Protein AF-A0A661L846-F1 (afdb_monomer_lite)

Structure (mmCIF, N/CA/C/O backbone):
data_AF-A0A661L846-F1
#
_entry.id   AF-A0A661L846-F1
#
loop_
_atom_site.group_PDB
_atom_site.id
_atom_site.type_symbol
_atom_site.label_atom_id
_atom_site.label_alt_id
_atom_site.label_comp_id
_atom_site.label_asym_id
_atom_site.label_entity_id
_atom_site.label_seq_id
_atom_site.pdbx_PDB_ins_code
_atom_site.Cartn_x
_atom_site.Cartn_y
_atom_site.Cartn_z
_atom_site.occupancy
_atom_site.B_iso_or_equiv
_atom_site.auth_seq_id
_atom_site.auth_comp_id
_atom_site.auth_asym_id
_atom_site.auth_atom_id
_atom_site.pdbx_PDB_model_num
ATOM 1 N N . ALA A 1 1 ? -11.247 -6.684 -5.780 1.00 86.25 1 ALA A N 1
ATOM 2 C CA . ALA A 1 1 ? -11.215 -5.212 -5.695 1.00 86.25 1 ALA A CA 1
ATOM 3 C C . ALA A 1 1 ? -9.844 -4.691 -6.116 1.00 86.25 1 ALA A C 1
ATOM 5 O O . ALA A 1 1 ? -9.765 -4.202 -7.227 1.00 86.25 1 ALA A O 1
ATOM 6 N N . LEU A 1 2 ? -8.777 -4.924 -5.336 1.00 93.38 2 LEU A N 1
ATOM 7 C CA . LEU A 1 2 ? -7.422 -4.370 -5.535 1.00 93.38 2 LEU A CA 1
ATOM 8 C C . LEU A 1 2 ? -6.945 -4.189 -6.992 1.00 93.38 2 LEU A C 1
ATOM 10 O O . LEU A 1 2 ? -6.637 -3.075 -7.385 1.00 93.38 2 LEU A O 1
ATOM 14 N N . ILE A 1 3 ? -6.904 -5.255 -7.803 1.00 95.50 3 ILE A N 1
ATOM 15 C CA . ILE A 1 3 ? -6.411 -5.173 -9.196 1.00 95.50 3 ILE A CA 1
ATOM 16 C C . ILE A 1 3 ? -7.234 -4.186 -10.039 1.00 95.50 3 ILE A C 1
ATOM 18 O O . ILE A 1 3 ? -6.674 -3.463 -10.856 1.00 95.50 3 ILE A O 1
ATOM 22 N N . ARG A 1 4 ? -8.559 -4.160 -9.840 1.00 95.56 4 ARG A N 1
ATOM 23 C CA . ARG A 1 4 ? -9.459 -3.242 -10.545 1.00 95.56 4 ARG A CA 1
ATOM 24 C C . ARG A 1 4 ? -9.210 -1.797 -10.106 1.00 95.56 4 ARG A C 1
ATOM 26 O O . ARG A 1 4 ? -9.043 -0.953 -10.973 1.00 95.56 4 ARG A O 1
ATOM 33 N N . GLU A 1 5 ? -9.134 -1.545 -8.797 1.00 94.44 5 GLU A N 1
ATOM 34 C CA . GLU A 1 5 ? -8.921 -0.186 -8.263 1.00 94.44 5 GLU A CA 1
ATOM 35 C C . GLU A 1 5 ? -7.592 0.398 -8.749 1.00 94.44 5 GLU A C 1
ATOM 37 O O . GLU A 1 5 ? -7.569 1.482 -9.314 1.00 94.44 5 GLU A O 1
ATOM 42 N N . VAL A 1 6 ? -6.493 -0.364 -8.662 1.00 94.94 6 VAL A N 1
ATOM 43 C CA . VAL A 1 6 ? -5.176 0.097 -9.140 1.00 94.94 6 VAL A CA 1
ATOM 44 C C . VAL A 1 6 ? -5.204 0.448 -10.632 1.00 94.94 6 VAL A C 1
ATOM 46 O O . VAL A 1 6 ? -4.551 1.397 -11.064 1.00 94.94 6 VAL A O 1
ATOM 49 N N . PHE A 1 7 ? -5.968 -0.288 -11.439 1.00 94.56 7 PHE A N 1
ATOM 50 C CA . PHE A 1 7 ? -6.118 0.050 -12.848 1.00 94.56 7 PHE A CA 1
ATOM 51 C C . PHE A 1 7 ? -6.938 1.333 -13.055 1.00 94.56 7 PHE A C 1
ATOM 53 O O . PHE A 1 7 ? -6.556 2.161 -13.878 1.00 94.56 7 PHE A O 1
ATOM 60 N N . GLU A 1 8 ? -8.034 1.514 -12.320 1.00 92.44 8 GLU A N 1
ATOM 61 C CA . GLU A 1 8 ? -8.908 2.690 -12.437 1.00 92.44 8 GLU A CA 1
ATOM 62 C C . GLU A 1 8 ? -8.249 3.976 -11.908 1.00 92.44 8 GLU A C 1
ATOM 64 O O . GLU A 1 8 ? -8.359 5.022 -12.547 1.00 92.44 8 GLU A O 1
ATOM 69 N N . GLU A 1 9 ? -7.518 3.893 -10.795 1.00 92.12 9 GLU A N 1
ATOM 70 C CA . GLU A 1 9 ? -6.897 5.037 -10.109 1.00 92.12 9 GLU A CA 1
ATOM 71 C C . GLU A 1 9 ? -5.480 5.349 -10.616 1.00 92.12 9 GLU A C 1
ATOM 73 O O . GLU A 1 9 ? -5.039 6.493 -10.548 1.00 92.12 9 GLU A O 1
ATOM 78 N N . VAL A 1 10 ? -4.737 4.352 -11.118 1.00 94.88 10 VAL A N 1
ATOM 79 C CA . VAL A 1 10 ? -3.314 4.517 -11.491 1.00 94.88 10 VAL A CA 1
ATOM 80 C C . VAL A 1 10 ? -3.021 4.156 -12.954 1.00 94.88 10 VAL A C 1
ATOM 82 O O . VAL A 1 10 ? -1.963 4.500 -13.490 1.00 94.88 10 VAL A O 1
ATOM 85 N N . GLY A 1 11 ? -3.938 3.481 -13.651 1.00 94.94 11 GLY A N 1
ATOM 86 C CA . GLY A 1 11 ? -3.783 3.139 -15.071 1.00 94.94 11 GLY A CA 1
ATOM 87 C C . GLY A 1 11 ? -2.776 2.019 -15.358 1.00 94.94 11 GLY A C 1
ATOM 88 O O . GLY A 1 11 ? -2.291 1.900 -16.489 1.00 94.94 11 GLY A O 1
ATOM 89 N N . ILE A 1 12 ? -2.433 1.204 -14.355 1.00 96.50 12 ILE A N 1
ATOM 90 C CA . ILE A 1 12 ? -1.472 0.100 -14.488 1.00 96.50 12 ILE A CA 1
ATOM 91 C C . ILE A 1 12 ? -2.102 -1.253 -14.173 1.00 96.50 12 ILE A C 1
ATOM 93 O O . ILE A 1 12 ? -2.993 -1.373 -13.337 1.00 96.50 12 ILE A O 1
ATOM 97 N N . GLU A 1 13 ? -1.595 -2.295 -14.826 1.00 97.38 13 GLU A N 1
ATOM 98 C CA . GLU A 1 13 ? -1.916 -3.677 -14.480 1.00 97.38 13 GLU A CA 1
ATOM 99 C C . GLU A 1 13 ? -0.841 -4.248 -13.558 1.00 97.38 13 GLU A C 1
ATOM 101 O O . GLU A 1 13 ? 0.361 -4.073 -13.794 1.00 97.38 13 GLU A O 1
ATOM 106 N N . ILE A 1 14 ? -1.287 -4.962 -12.526 1.00 97.44 14 ILE A N 1
ATOM 107 C CA . ILE A 1 14 ? -0.428 -5.544 -11.498 1.00 97.44 14 ILE A CA 1
ATOM 108 C C . ILE A 1 14 ? -0.699 -7.037 -11.308 1.00 97.44 14 ILE A C 1
ATOM 110 O O . ILE A 1 14 ? -1.824 -7.508 -11.482 1.00 97.44 14 ILE A O 1
ATOM 114 N N . ALA A 1 15 ? 0.324 -7.775 -10.883 1.00 95.62 15 ALA A N 1
ATOM 115 C CA . ALA A 1 15 ? 0.182 -9.124 -10.347 1.00 95.62 15 ALA A CA 1
ATOM 116 C C . ALA A 1 15 ? 0.392 -9.084 -8.834 1.00 95.62 15 ALA A C 1
ATOM 118 O O . ALA A 1 15 ? 1.489 -8.779 -8.372 1.00 95.62 15 ALA A O 1
ATOM 119 N N . VAL A 1 16 ? -0.651 -9.391 -8.062 1.00 94.81 16 VAL A N 1
ATOM 120 C CA . VAL A 1 16 ? -0.572 -9.449 -6.595 1.00 94.81 16 VAL A CA 1
ATOM 121 C C . VAL A 1 16 ? 0.298 -10.631 -6.187 1.00 94.81 16 VAL A C 1
ATOM 123 O O . VAL A 1 16 ? 0.078 -11.751 -6.648 1.00 94.81 16 VAL A O 1
ATOM 126 N N . LYS A 1 17 ? 1.282 -10.387 -5.324 1.00 92.88 17 LYS A N 1
ATOM 127 C CA . LYS A 1 17 ? 2.273 -11.395 -4.934 1.00 92.88 17 LYS A CA 1
ATOM 128 C C . LYS A 1 17 ? 2.121 -11.837 -3.479 1.00 92.88 17 LYS A C 1
ATOM 130 O O . LYS A 1 17 ? 2.464 -12.971 -3.165 1.00 92.88 17 LYS A O 1
ATOM 135 N N . GLY A 1 18 ? 1.560 -10.999 -2.606 1.00 89.19 18 GLY A N 1
ATOM 136 C CA . GLY A 1 18 ? 1.265 -11.405 -1.233 1.00 89.19 18 GLY A CA 1
ATOM 137 C C . GLY A 1 18 ? 0.641 -10.314 -0.371 1.00 89.19 18 GLY A C 1
ATOM 138 O O . GLY A 1 18 ? 0.692 -9.135 -0.711 1.00 89.19 18 GLY A O 1
ATOM 139 N N . LEU A 1 19 ? 0.051 -10.740 0.746 1.00 90.50 19 LEU A N 1
ATOM 140 C CA . LEU A 1 19 ? -0.436 -9.876 1.821 1.00 90.50 19 LEU A CA 1
ATOM 141 C C . LEU A 1 19 ? 0.740 -9.507 2.737 1.00 90.50 19 LEU A C 1
ATOM 143 O O . LEU A 1 19 ? 1.488 -10.388 3.152 1.00 90.50 19 LEU A O 1
ATOM 147 N N . VAL A 1 20 ? 0.892 -8.222 3.040 1.00 90.94 20 VAL A N 1
ATOM 148 C CA . VAL A 1 20 ? 1.969 -7.654 3.868 1.00 90.94 20 VAL A CA 1
ATOM 149 C C . VAL A 1 20 ? 1.487 -7.403 5.299 1.00 90.94 20 VAL A C 1
ATOM 151 O O . VAL A 1 20 ? 2.205 -7.676 6.266 1.00 90.94 20 VAL A O 1
ATOM 154 N N . GLY A 1 21 ? 0.259 -6.900 5.448 1.00 87.31 21 GLY A N 1
ATOM 155 C CA . GLY A 1 21 ? -0.297 -6.521 6.744 1.00 87.31 21 GLY A CA 1
ATOM 156 C C . GLY A 1 21 ? -1.817 -6.423 6.742 1.00 87.31 21 GLY A C 1
ATOM 157 O O . GLY A 1 21 ? -2.440 -6.236 5.696 1.00 87.31 21 GLY A O 1
ATOM 158 N N . VAL A 1 22 ? -2.398 -6.574 7.931 1.00 89.88 22 VAL A N 1
ATOM 159 C CA . VAL A 1 22 ? -3.823 -6.365 8.196 1.00 89.88 22 VAL A CA 1
ATOM 160 C C . VAL A 1 22 ? -3.928 -5.384 9.353 1.00 89.88 22 VAL A C 1
ATOM 162 O O . VAL A 1 22 ? -3.335 -5.613 10.402 1.00 89.88 22 VAL A O 1
ATOM 165 N N . PHE A 1 23 ? -4.672 -4.299 9.167 1.00 86.06 23 PHE A N 1
ATOM 166 C CA . PHE A 1 23 ? -4.759 -3.209 10.133 1.00 86.06 23 PHE A CA 1
ATOM 167 C C . PHE A 1 23 ? -6.205 -2.906 10.492 1.00 86.06 23 PHE A C 1
ATOM 169 O O . PHE A 1 23 ? -7.069 -2.821 9.618 1.00 86.06 23 PHE A O 1
ATOM 176 N N . ASP A 1 24 ? -6.449 -2.674 11.778 1.00 88.62 24 ASP A N 1
ATOM 177 C CA . ASP A 1 24 ? -7.741 -2.241 12.292 1.00 88.62 24 ASP A CA 1
ATOM 178 C C . ASP A 1 24 ? -7.736 -0.728 12.526 1.00 88.62 24 ASP A C 1
ATOM 180 O O . ASP A 1 24 ? -7.050 -0.205 13.408 1.00 88.62 24 ASP A O 1
ATOM 184 N N . ARG A 1 25 ? -8.564 -0.007 11.768 1.00 87.06 25 ARG A N 1
ATOM 185 C CA . ARG A 1 25 ? -8.771 1.434 11.935 1.00 87.06 25 ARG A CA 1
ATOM 186 C C . ARG A 1 25 ? -10.134 1.688 12.564 1.00 87.06 25 ARG A C 1
ATOM 188 O O . ARG A 1 25 ? -11.167 1.630 11.896 1.00 87.06 25 ARG A O 1
ATOM 195 N N . ILE A 1 26 ? -10.132 2.004 13.857 1.00 91.94 26 ILE A N 1
ATOM 196 C CA . ILE A 1 26 ? -11.344 2.332 14.616 1.00 91.94 26 ILE A CA 1
ATOM 197 C C . ILE A 1 26 ? -11.432 3.850 14.772 1.00 91.94 26 ILE A C 1
ATOM 199 O O . ILE A 1 26 ? -10.650 4.458 15.497 1.00 91.94 26 ILE A O 1
ATOM 203 N N . VAL A 1 27 ? -12.413 4.462 14.114 1.00 91.81 27 VAL A N 1
ATOM 204 C CA . VAL A 1 27 ? -12.716 5.892 14.235 1.00 91.81 27 VAL A CA 1
ATOM 205 C C . VAL A 1 27 ? -13.846 6.064 15.238 1.00 91.81 27 VAL A C 1
ATOM 207 O O . VAL A 1 27 ? -14.930 5.499 15.062 1.00 91.81 27 VAL A O 1
ATOM 210 N N . ARG A 1 28 ? -13.615 6.856 16.287 1.00 94.31 28 ARG A N 1
ATOM 211 C CA . ARG A 1 28 ? -14.607 7.132 17.334 1.00 94.31 28 ARG A CA 1
ATOM 212 C C . ARG A 1 28 ? -15.265 8.501 17.147 1.00 94.31 28 ARG A C 1
ATOM 214 O O . ARG A 1 28 ? -14.687 9.402 16.547 1.00 94.31 28 ARG A O 1
ATOM 221 N N . ASP A 1 29 ? -16.504 8.637 17.613 1.00 93.94 29 ASP A N 1
ATOM 222 C CA . ASP A 1 29 ? -17.201 9.923 17.693 1.00 93.94 29 ASP A CA 1
ATOM 223 C C . ASP A 1 29 ? -16.759 10.735 18.927 1.00 93.94 29 ASP A C 1
ATOM 225 O O . ASP A 1 29 ? -15.984 10.272 19.764 1.00 93.94 29 ASP A O 1
ATOM 229 N N . TYR A 1 30 ? -17.285 11.955 19.064 1.00 94.81 30 TYR A N 1
ATOM 230 C CA . TYR A 1 30 ? -16.996 12.842 20.200 1.00 94.81 30 TYR A CA 1
ATOM 231 C C . TYR A 1 30 ? -17.475 12.292 21.559 1.00 94.81 30 TYR A C 1
ATOM 233 O O . TYR A 1 30 ? -17.109 12.832 22.598 1.00 94.81 30 TYR A O 1
ATOM 241 N N . GLN A 1 31 ? -18.298 11.237 21.566 1.00 95.56 31 G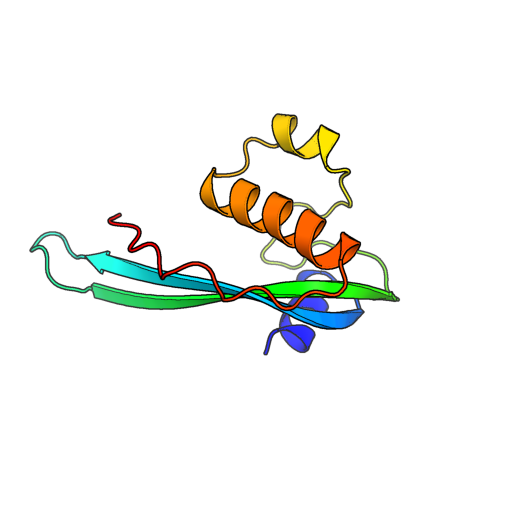LN A N 1
ATOM 242 C CA . GLN A 1 31 ? -18.771 10.543 22.768 1.00 95.56 31 GLN A CA 1
ATOM 243 C C . GLN A 1 31 ? -17.977 9.249 23.031 1.00 95.56 31 GLN A C 1
ATOM 245 O O . GLN A 1 31 ? -18.348 8.471 23.908 1.00 95.56 31 GLN A O 1
ATOM 250 N N . GLY A 1 32 ? -16.903 8.995 22.272 1.00 93.44 32 GLY A N 1
ATOM 251 C CA . GLY A 1 32 ? -16.051 7.811 22.395 1.00 93.44 32 GLY A CA 1
ATOM 252 C C . GLY A 1 32 ? -16.642 6.530 21.795 1.00 93.44 32 GLY A C 1
ATOM 253 O O . GLY A 1 32 ? -16.024 5.461 21.889 1.00 93.44 32 GLY A O 1
ATOM 254 N N . ARG A 1 33 ? -17.816 6.595 21.155 1.00 94.62 33 ARG A N 1
ATOM 255 C CA . ARG A 1 33 ? -18.441 5.431 20.510 1.00 94.62 33 ARG A CA 1
ATOM 256 C C . ARG A 1 33 ? -17.789 5.172 19.163 1.00 94.62 33 ARG A C 1
ATOM 258 O O . ARG A 1 33 ? -17.368 6.102 18.485 1.00 94.62 33 ARG A O 1
ATOM 265 N N . VAL A 1 34 ? -17.731 3.907 18.756 1.00 94.81 34 VAL A N 1
ATOM 266 C CA . VAL A 1 34 ? -17.242 3.545 17.421 1.00 94.81 34 VAL A CA 1
ATOM 267 C C . VAL A 1 34 ? -18.182 4.143 16.378 1.00 94.81 34 VAL A C 1
ATOM 269 O O . VAL A 1 34 ? -19.363 3.808 16.340 1.00 94.81 34 VAL A O 1
ATOM 272 N N . ARG A 1 35 ? -17.648 5.041 15.550 1.00 95.19 35 ARG A N 1
ATOM 273 C CA . ARG A 1 35 ? -18.347 5.618 14.402 1.00 95.19 35 ARG A CA 1
ATOM 274 C C . ARG A 1 35 ? -18.095 4.784 13.154 1.00 95.19 35 ARG A C 1
ATOM 276 O O . ARG A 1 35 ? -19.036 4.494 12.425 1.00 95.19 35 ARG A O 1
ATOM 283 N N . TYR A 1 36 ? -16.841 4.389 12.941 1.00 93.50 36 TYR A N 1
ATOM 284 C CA . TYR A 1 36 ? -16.434 3.517 11.846 1.00 93.50 36 TYR A CA 1
ATOM 285 C C . TYR A 1 36 ? -15.369 2.529 12.317 1.00 93.50 36 TYR A C 1
ATOM 287 O O . TYR A 1 36 ? -14.515 2.872 13.133 1.00 93.50 36 TYR A O 1
ATOM 295 N N . HIS A 1 37 ? -15.407 1.318 11.773 1.00 92.94 37 HIS A N 1
ATOM 296 C CA . HIS A 1 37 ? -14.360 0.316 11.932 1.00 92.94 37 HIS A CA 1
ATOM 297 C C . HIS A 1 37 ? -14.014 -0.211 10.545 1.00 92.94 37 HIS A C 1
ATOM 299 O O . HIS A 1 37 ? -14.865 -0.784 9.868 1.00 92.94 37 HIS A O 1
ATOM 305 N N . TYR A 1 38 ? -12.784 0.049 10.117 1.00 91.25 38 TYR A N 1
ATOM 306 C CA . TYR A 1 38 ? -12.248 -0.421 8.849 1.00 91.25 38 TYR A CA 1
ATOM 307 C C . TYR A 1 38 ? -11.173 -1.469 9.106 1.00 91.25 38 TYR A C 1
ATOM 309 O O . TYR A 1 38 ? -10.367 -1.313 10.022 1.00 91.25 38 TYR A O 1
ATOM 317 N N . VAL A 1 39 ? -11.148 -2.493 8.256 1.00 91.31 39 VAL A N 1
ATOM 318 C CA . VAL A 1 39 ? -10.028 -3.429 8.149 1.00 91.31 39 VAL A CA 1
ATOM 319 C C . VAL A 1 39 ? -9.303 -3.110 6.849 1.00 91.31 39 VAL A C 1
ATOM 321 O O . VAL A 1 39 ? -9.911 -3.154 5.778 1.00 91.31 39 VAL A O 1
ATOM 324 N N . ILE A 1 40 ? -8.026 -2.755 6.945 1.00 90.62 40 ILE A N 1
ATOM 325 C CA . ILE A 1 40 ? -7.176 -2.390 5.811 1.00 90.62 40 ILE A CA 1
ATOM 326 C C . ILE A 1 40 ? -6.212 -3.545 5.562 1.00 90.62 40 ILE A C 1
ATOM 328 O O . ILE A 1 40 ? -5.561 -4.021 6.489 1.00 90.62 40 ILE A O 1
ATOM 332 N N . LEU A 1 41 ? -6.153 -4.019 4.319 1.00 92.38 41 LEU A N 1
ATOM 333 C CA . LEU A 1 41 ? -5.266 -5.100 3.908 1.00 92.38 41 LEU A CA 1
ATOM 334 C C . LEU A 1 41 ? -4.251 -4.548 2.914 1.00 92.38 41 LEU A C 1
ATOM 336 O O . LEU A 1 41 ? -4.624 -4.191 1.795 1.00 92.38 41 LEU A O 1
ATOM 340 N N . ASP A 1 42 ? -2.982 -4.543 3.306 1.00 92.12 42 ASP A N 1
ATOM 341 C CA . ASP A 1 42 ? -1.896 -4.096 2.441 1.00 92.12 42 ASP A CA 1
ATOM 342 C C . ASP A 1 42 ? -1.297 -5.276 1.693 1.00 92.12 42 ASP A C 1
ATOM 344 O O . ASP A 1 42 ? -0.881 -6.269 2.290 1.00 92.12 42 ASP A O 1
ATOM 348 N N . TYR A 1 43 ? -1.230 -5.158 0.371 1.00 92.62 43 TYR A N 1
ATOM 349 C CA . TYR A 1 43 ? -0.653 -6.160 -0.515 1.00 92.62 43 TYR A CA 1
ATOM 350 C C . TYR A 1 43 ? 0.549 -5.588 -1.246 1.00 92.62 43 TYR A C 1
ATOM 352 O O . TYR A 1 43 ? 0.568 -4.414 -1.610 1.00 92.62 43 TYR A O 1
ATOM 360 N N . TRP A 1 44 ? 1.504 -6.456 -1.563 1.00 93.00 44 TRP A N 1
ATOM 361 C CA . TRP A 1 44 ? 2.547 -6.130 -2.520 1.00 93.00 44 TRP A CA 1
ATOM 362 C C . TRP A 1 44 ? 2.279 -6.803 -3.859 1.00 93.00 44 TRP A C 1
ATOM 364 O O . TRP A 1 44 ? 1.714 -7.903 -3.947 1.00 93.00 44 TRP A O 1
ATOM 374 N N . ALA A 1 45 ? 2.669 -6.112 -4.922 1.00 94.00 45 ALA A N 1
ATOM 375 C CA . ALA A 1 45 ? 2.401 -6.521 -6.283 1.00 94.00 45 ALA A CA 1
ATOM 376 C C . ALA A 1 45 ? 3.553 -6.131 -7.210 1.00 94.00 45 ALA A C 1
ATOM 378 O O . ALA A 1 45 ? 4.333 -5.225 -6.920 1.00 94.00 45 ALA A O 1
ATOM 379 N N . GLU A 1 46 ? 3.639 -6.814 -8.343 1.00 93.94 46 GLU A N 1
ATOM 380 C CA . GLU A 1 46 ? 4.551 -6.465 -9.427 1.00 93.94 46 GLU A CA 1
ATOM 381 C C . GLU A 1 46 ? 3.795 -5.722 -10.522 1.00 93.94 46 GLU A C 1
ATOM 383 O O . GLU A 1 46 ? 2.691 -6.117 -10.906 1.00 93.94 46 GLU A O 1
ATOM 388 N N . HIS A 1 47 ? 4.407 -4.661 -11.047 1.00 96.00 47 HIS A N 1
ATOM 389 C CA . HIS A 1 47 ? 3.939 -4.002 -12.261 1.00 96.00 47 HIS A CA 1
ATOM 390 C C . HIS A 1 47 ? 4.083 -4.950 -13.454 1.00 96.00 47 HIS A C 1
ATOM 392 O O . HIS A 1 47 ? 5.158 -5.503 -13.680 1.00 96.00 47 HIS A O 1
ATOM 398 N N . ILE A 1 48 ? 3.003 -5.132 -14.213 1.00 97.50 48 ILE A N 1
ATOM 399 C CA . ILE A 1 48 ? 2.993 -5.976 -15.414 1.00 97.50 48 ILE A CA 1
ATOM 400 C C . ILE A 1 48 ? 3.077 -5.120 -16.674 1.00 97.50 48 ILE A C 1
ATOM 402 O O . ILE A 1 48 ? 3.890 -5.394 -17.555 1.00 97.50 48 ILE A O 1
ATOM 406 N N . ARG A 1 49 ? 2.217 -4.099 -16.787 1.00 97.06 49 ARG A N 1
ATOM 407 C CA . ARG A 1 49 ? 2.159 -3.189 -17.942 1.00 97.06 49 ARG A CA 1
ATOM 408 C C . ARG A 1 49 ? 1.321 -1.946 -17.649 1.00 97.06 49 ARG A C 1
ATOM 410 O O . ARG A 1 49 ? 0.714 -1.818 -16.589 1.00 97.06 49 ARG A O 1
ATOM 417 N N . GLY A 1 50 ? 1.277 -1.039 -18.619 1.00 95.56 50 GLY A N 1
ATOM 418 C CA . GLY A 1 50 ? 0.601 0.252 -18.509 1.00 95.56 50 GLY A CA 1
ATOM 419 C C . GLY A 1 50 ? 1.557 1.363 -18.090 1.00 95.56 50 GLY A C 1
ATOM 420 O O . GLY A 1 50 ? 2.718 1.118 -17.758 1.00 95.56 50 GLY A O 1
ATOM 421 N N . THR A 1 51 ? 1.066 2.594 -18.130 1.00 95.25 51 THR A N 1
ATOM 422 C CA . THR A 1 51 ? 1.824 3.788 -17.751 1.00 95.25 51 THR A CA 1
ATOM 423 C C . THR A 1 51 ? 1.095 4.449 -16.601 1.00 95.25 51 THR A C 1
ATOM 425 O O . THR A 1 51 ? -0.086 4.754 -16.745 1.00 95.25 51 THR A O 1
ATOM 428 N N . ALA A 1 52 ? 1.804 4.678 -15.496 1.00 94.81 52 ALA A N 1
ATOM 429 C CA . ALA A 1 52 ? 1.235 5.315 -14.319 1.00 94.81 52 ALA A CA 1
ATOM 430 C C . ALA A 1 52 ? 0.679 6.700 -14.676 1.00 94.81 52 ALA A C 1
ATOM 432 O O . ALA A 1 52 ? 1.377 7.527 -15.272 1.00 94.81 52 ALA A O 1
ATOM 433 N N . ARG A 1 53 ? -0.589 6.928 -14.340 1.00 94.25 53 ARG A N 1
ATOM 434 C CA . ARG A 1 53 ? -1.293 8.203 -14.491 1.00 94.25 53 ARG A CA 1
ATOM 435 C C . ARG A 1 53 ? -2.168 8.418 -13.272 1.00 94.25 53 ARG A C 1
ATOM 437 O O . ARG A 1 53 ? -2.800 7.476 -12.820 1.00 94.25 53 ARG A O 1
ATOM 444 N N . ALA A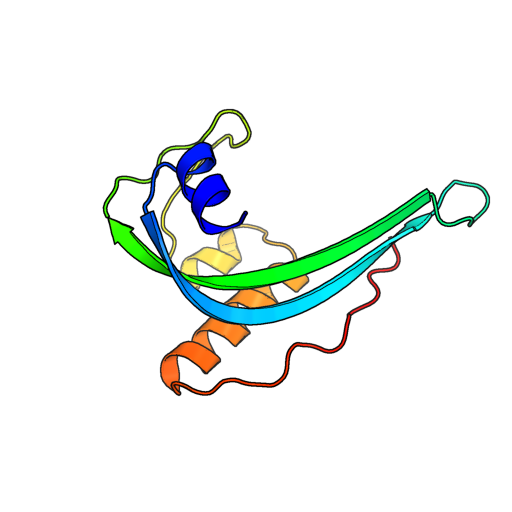 1 54 ? -2.183 9.637 -12.749 1.00 91.62 54 ALA A N 1
ATOM 445 C CA . ALA A 1 54 ? -3.024 9.956 -11.610 1.00 91.62 54 ALA A CA 1
ATOM 446 C C . ALA A 1 54 ? -4.498 9.885 -12.033 1.00 91.62 54 ALA A C 1
ATOM 448 O O . ALA A 1 54 ? -4.884 10.482 -13.044 1.00 91.62 54 ALA A O 1
ATOM 449 N N . GLY A 1 55 ? -5.289 9.127 -11.280 1.00 85.38 55 GLY A N 1
ATOM 450 C CA . GLY A 1 55 ? -6.739 9.088 -11.368 1.00 85.38 55 GLY A CA 1
ATOM 451 C C . GLY A 1 55 ? -7.369 10.377 -10.848 1.00 85.38 55 GLY A C 1
ATOM 452 O O . GLY A 1 55 ? -6.687 11.326 -10.463 1.00 85.38 55 GLY A O 1
ATOM 453 N N . SER A 1 56 ? -8.699 10.436 -10.836 1.00 83.06 56 SER A N 1
ATOM 454 C CA . SER A 1 56 ? -9.431 11.627 -10.373 1.00 83.06 56 SER A CA 1
ATOM 455 C C . SER A 1 56 ? -9.261 11.931 -8.881 1.00 83.06 56 SER A C 1
ATOM 457 O O . SER A 1 56 ? -9.586 13.024 -8.426 1.00 83.06 56 SER A O 1
ATOM 459 N N . ASP A 1 57 ? -8.808 10.948 -8.121 1.00 87.25 57 ASP A N 1
ATOM 460 C CA . ASP A 1 57 ? -8.642 10.933 -6.674 1.00 87.25 57 ASP A CA 1
ATOM 461 C C . ASP A 1 57 ? -7.191 11.182 -6.224 1.00 87.25 57 ASP A C 1
ATOM 463 O O . ASP A 1 57 ? -6.938 11.350 -5.030 1.00 87.25 57 ASP A O 1
ATOM 467 N N . ALA A 1 58 ? -6.249 11.292 -7.168 1.00 87.94 58 ALA A N 1
ATOM 468 C CA . ALA A 1 58 ? -4.840 11.570 -6.908 1.00 87.94 58 ALA A CA 1
ATOM 469 C C . ALA A 1 58 ? -4.366 12.843 -7.629 1.00 87.94 58 ALA A C 1
ATOM 471 O O . ALA A 1 58 ? -4.730 13.115 -8.770 1.00 87.94 58 ALA A O 1
ATOM 472 N N . GLN A 1 59 ? -3.509 13.633 -6.973 1.00 90.06 59 GLN A N 1
ATOM 473 C CA . GLN A 1 59 ? -2.907 14.828 -7.590 1.00 90.06 59 GLN A CA 1
ATOM 474 C C . GLN A 1 59 ? -1.698 14.491 -8.472 1.00 90.06 59 GLN A C 1
ATOM 476 O O . GLN A 1 59 ? -1.429 15.179 -9.453 1.00 90.06 59 GLN A O 1
ATOM 481 N N . GLU A 1 60 ? -0.960 13.442 -8.116 1.00 90.88 60 GLU A N 1
ATOM 482 C CA . GLU A 1 60 ? 0.263 13.020 -8.790 1.00 90.88 60 GLU A CA 1
ATOM 483 C C . GLU A 1 60 ? 0.430 11.508 -8.633 1.00 90.88 60 GLU A C 1
ATOM 485 O O . GLU A 1 60 ? 0.042 10.930 -7.618 1.00 90.88 60 GLU A O 1
ATOM 490 N N . VAL A 1 61 ? 1.053 10.876 -9.628 1.00 92.69 61 VAL A N 1
ATOM 491 C CA . VAL A 1 61 ? 1.619 9.540 -9.475 1.00 92.69 61 VAL A CA 1
ATOM 492 C C . VAL A 1 61 ? 3.014 9.497 -10.071 1.00 92.69 61 VAL A C 1
ATOM 494 O O . VAL A 1 61 ? 3.267 10.035 -11.151 1.00 92.69 61 VAL A O 1
ATOM 497 N N . ARG A 1 62 ? 3.922 8.830 -9.366 1.00 92.12 62 ARG A N 1
ATOM 498 C CA . ARG A 1 62 ? 5.299 8.638 -9.802 1.00 92.12 62 ARG A CA 1
ATOM 499 C C . ARG A 1 62 ? 5.878 7.367 -9.202 1.00 92.12 62 ARG A C 1
ATOM 501 O O . ARG A 1 62 ? 5.502 6.955 -8.107 1.00 92.12 62 ARG A O 1
ATOM 508 N N . TRP A 1 63 ? 6.824 6.780 -9.920 1.00 93.00 63 TRP A N 1
ATOM 509 C CA . TRP A 1 63 ? 7.692 5.752 -9.365 1.00 93.00 63 TRP A CA 1
ATOM 510 C C . TRP A 1 63 ? 8.776 6.426 -8.535 1.00 93.00 63 TRP A C 1
ATOM 512 O O . TRP A 1 63 ? 9.374 7.398 -8.992 1.00 93.00 63 TRP A O 1
ATOM 522 N N . VAL A 1 64 ? 9.021 5.910 -7.336 1.00 92.00 64 VAL A N 1
ATOM 523 C CA . VAL A 1 64 ? 10.087 6.385 -6.453 1.00 92.00 64 VAL A CA 1
ATOM 524 C C . VAL A 1 64 ? 10.927 5.214 -5.980 1.00 92.00 64 VAL A C 1
ATOM 526 O O . VAL A 1 64 ? 10.431 4.101 -5.798 1.00 92.00 64 VAL A O 1
ATOM 529 N N . SER A 1 65 ? 12.213 5.473 -5.806 1.00 89.69 65 SER A N 1
ATOM 530 C CA . SER A 1 65 ? 13.141 4.586 -5.123 1.00 89.69 65 SER A CA 1
ATOM 531 C C . SER A 1 65 ? 12.908 4.614 -3.610 1.00 89.69 65 SER A C 1
ATOM 533 O O . SER A 1 65 ? 12.269 5.518 -3.069 1.00 89.69 65 SER A O 1
ATOM 535 N N . LEU A 1 66 ? 13.450 3.612 -2.915 1.00 85.19 66 LEU A N 1
ATOM 536 C CA . LEU A 1 66 ? 13.353 3.533 -1.458 1.00 85.19 66 LEU A CA 1
ATOM 537 C C . LEU A 1 66 ? 14.074 4.707 -0.771 1.00 85.19 66 LEU A C 1
ATOM 539 O O . LEU A 1 66 ? 13.573 5.234 0.217 1.00 85.19 66 LEU A O 1
ATOM 543 N N . ASP A 1 67 ? 15.190 5.170 -1.336 1.00 86.81 67 ASP A N 1
ATOM 544 C CA . ASP A 1 67 ? 15.962 6.298 -0.800 1.00 86.81 67 ASP A CA 1
ATOM 545 C C . ASP A 1 67 ? 15.192 7.628 -0.904 1.00 86.81 67 ASP A C 1
ATOM 547 O O . ASP A 1 67 ? 15.287 8.487 -0.028 1.00 86.81 67 ASP A O 1
ATOM 551 N N . GLU A 1 68 ? 14.366 7.793 -1.941 1.00 88.75 68 GLU A N 1
ATOM 552 C CA . GLU A 1 68 ? 13.517 8.979 -2.119 1.00 88.75 68 GLU A CA 1
ATOM 553 C C . GLU A 1 68 ? 12.339 9.032 -1.133 1.00 88.75 68 GLU A C 1
ATOM 555 O O . GLU A 1 68 ? 11.758 10.101 -0.926 1.00 88.75 68 GLU A O 1
ATOM 560 N N . LEU A 1 69 ? 11.986 7.907 -0.500 1.00 86.31 69 LEU A N 1
ATOM 561 C CA . LEU A 1 69 ? 10.841 7.813 0.409 1.00 86.31 69 LEU A CA 1
ATOM 562 C C . LEU A 1 69 ? 10.982 8.749 1.617 1.00 86.31 69 LEU A C 1
ATOM 564 O O . LEU A 1 69 ? 10.000 9.350 2.053 1.00 86.31 69 LEU A O 1
ATOM 568 N N . GLN A 1 70 ? 12.206 8.929 2.121 1.00 80.44 70 GLN A N 1
ATOM 569 C CA . GLN A 1 70 ? 12.477 9.802 3.267 1.00 80.44 70 GLN A CA 1
ATOM 570 C C . GLN A 1 70 ? 12.119 11.268 2.983 1.00 80.44 70 GLN A C 1
ATOM 572 O O . GLN A 1 70 ? 11.698 11.990 3.885 1.00 80.44 70 GLN A O 1
ATOM 577 N N . ALA A 1 71 ? 12.229 11.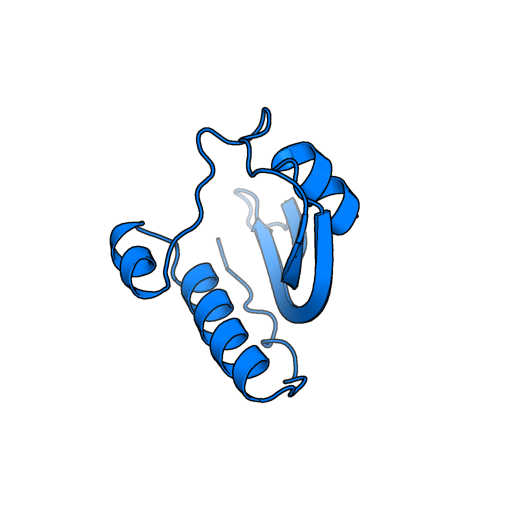706 1.727 1.00 86.50 71 ALA A N 1
ATOM 578 C CA . ALA A 1 71 ? 11.896 13.071 1.326 1.00 86.50 71 ALA A CA 1
ATOM 579 C C . ALA A 1 71 ? 10.381 13.299 1.149 1.00 86.50 71 ALA A C 1
ATOM 581 O O . ALA A 1 71 ? 9.925 14.443 1.101 1.00 86.50 71 ALA A O 1
ATOM 582 N N . LEU A 1 72 ? 9.588 12.227 1.054 1.00 86.38 72 LEU A N 1
ATOM 583 C CA . LEU A 1 72 ? 8.163 12.280 0.725 1.00 86.38 72 LEU A CA 1
ATOM 584 C C . LEU A 1 72 ? 7.229 12.524 1.920 1.00 86.38 72 LEU A C 1
ATOM 586 O O . LEU A 1 72 ? 6.019 12.589 1.722 1.00 86.38 72 LEU A O 1
ATOM 590 N N . HIS A 1 73 ? 7.761 12.689 3.139 1.00 85.44 73 HIS A N 1
ATOM 591 C CA . HIS A 1 73 ? 6.971 12.899 4.366 1.00 85.44 73 HIS A CA 1
ATOM 592 C C . HIS A 1 73 ? 5.846 11.863 4.542 1.00 85.44 73 HIS A C 1
ATOM 594 O O . HIS A 1 73 ? 4.738 12.175 4.981 1.00 85.44 73 HIS A O 1
ATOM 600 N N . VAL A 1 74 ? 6.134 10.617 4.169 1.00 86.56 74 VAL A N 1
ATOM 601 C CA . VAL A 1 74 ? 5.183 9.512 4.261 1.00 86.56 74 VAL A CA 1
ATOM 602 C C . VAL A 1 74 ? 4.972 9.139 5.733 1.00 86.56 74 VAL A C 1
ATOM 604 O O . VAL A 1 74 ? 5.910 9.168 6.531 1.00 86.56 74 VAL A O 1
ATOM 607 N N . GLY A 1 75 ? 3.737 8.800 6.110 1.00 86.69 75 GLY A N 1
ATOM 608 C CA . GLY A 1 75 ? 3.411 8.374 7.472 1.00 86.69 75 GLY A CA 1
ATOM 609 C C . GLY A 1 75 ? 4.198 7.130 7.904 1.00 86.69 75 GLY A C 1
ATOM 610 O O . GLY A 1 75 ? 4.457 6.238 7.097 1.00 86.69 75 GLY A O 1
ATOM 611 N N . ALA A 1 76 ? 4.549 7.055 9.192 1.00 85.12 76 ALA A N 1
ATOM 612 C CA . ALA A 1 76 ? 5.401 5.993 9.737 1.00 85.12 76 ALA A CA 1
ATOM 613 C C . ALA A 1 76 ? 4.846 4.572 9.508 1.00 85.12 76 ALA A C 1
ATOM 615 O O . ALA A 1 76 ? 5.617 3.657 9.231 1.00 85.12 76 ALA A O 1
ATOM 616 N N . GLU A 1 77 ? 3.521 4.391 9.569 1.00 83.69 77 GLU A N 1
ATOM 617 C CA . GLU A 1 77 ? 2.871 3.099 9.293 1.00 83.69 77 GLU A CA 1
ATOM 618 C C . GLU A 1 77 ? 3.115 2.644 7.844 1.00 83.69 77 GLU A C 1
ATOM 620 O O . GLU A 1 77 ? 3.522 1.509 7.604 1.00 83.69 77 GLU A O 1
ATOM 625 N N . THR A 1 78 ? 2.960 3.547 6.872 1.00 88.25 78 THR A N 1
ATOM 626 C CA . THR A 1 78 ? 3.212 3.253 5.455 1.00 88.25 78 THR A CA 1
ATOM 627 C C . THR A 1 78 ? 4.691 2.961 5.189 1.00 88.25 78 THR A C 1
ATOM 629 O O . THR A 1 78 ? 4.999 2.046 4.427 1.00 88.25 78 THR A O 1
ATOM 632 N N . VAL A 1 79 ? 5.615 3.688 5.832 1.00 89.19 79 VAL A N 1
ATOM 633 C CA . VAL A 1 79 ? 7.059 3.403 5.732 1.00 89.19 79 VAL A CA 1
ATOM 634 C C . VAL A 1 79 ? 7.361 1.983 6.219 1.00 89.19 79 VAL A C 1
ATOM 636 O O . VAL A 1 79 ? 8.010 1.224 5.501 1.00 89.19 79 VAL A O 1
ATOM 639 N N . ALA A 1 80 ? 6.816 1.584 7.373 1.00 86.75 80 ALA A N 1
ATOM 640 C CA . ALA A 1 80 ? 7.015 0.242 7.921 1.00 86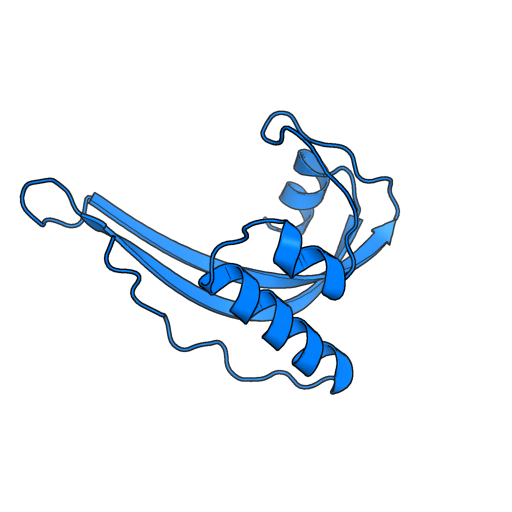.75 80 ALA A CA 1
ATOM 641 C C . ALA A 1 80 ? 6.498 -0.865 6.979 1.00 86.75 80 ALA A C 1
ATOM 643 O O . ALA A 1 80 ? 7.150 -1.897 6.805 1.00 86.75 80 ALA A O 1
ATOM 644 N N . VAL A 1 81 ? 5.354 -0.646 6.322 1.00 89.62 81 VAL A N 1
ATOM 645 C CA . VAL A 1 81 ? 4.802 -1.580 5.324 1.00 89.62 81 VAL A CA 1
ATOM 646 C C . VAL A 1 81 ? 5.708 -1.701 4.095 1.00 89.62 81 VAL A C 1
ATOM 648 O O . VAL A 1 81 ? 5.939 -2.813 3.606 1.00 89.62 81 VAL A O 1
ATOM 651 N N . ILE A 1 82 ? 6.258 -0.587 3.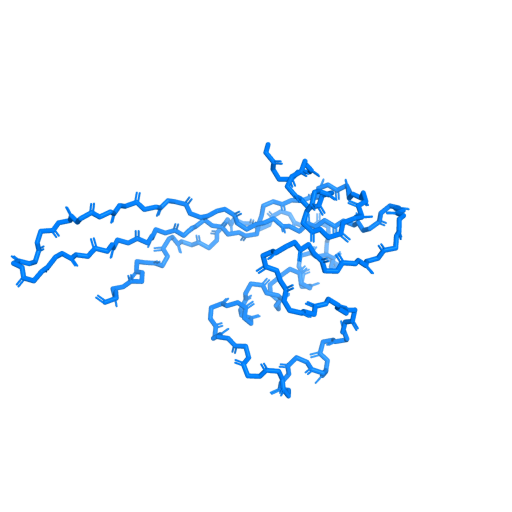604 1.00 91.19 82 ILE A N 1
ATOM 652 C CA . ILE A 1 82 ? 7.171 -0.575 2.451 1.00 91.19 82 ILE A CA 1
ATOM 653 C C . ILE A 1 82 ? 8.477 -1.315 2.779 1.00 91.19 82 ILE A C 1
ATOM 655 O O . ILE A 1 82 ? 8.896 -2.187 2.014 1.00 91.19 82 ILE A O 1
ATOM 659 N N . GLU A 1 83 ? 9.098 -1.029 3.925 1.00 88.44 83 GLU A N 1
ATOM 660 C CA . GLU A 1 83 ? 10.336 -1.690 4.365 1.00 88.44 83 GLU A CA 1
ATOM 661 C C . GLU A 1 83 ? 10.145 -3.201 4.556 1.00 88.44 83 GLU A C 1
ATOM 663 O O . GLU A 1 83 ? 10.967 -4.014 4.113 1.00 88.44 83 GLU A O 1
ATOM 668 N N . ARG A 1 84 ? 9.015 -3.604 5.147 1.00 86.06 84 ARG A N 1
ATOM 669 C CA . ARG A 1 84 ? 8.669 -5.018 5.291 1.00 86.06 84 ARG A CA 1
ATOM 670 C C . ARG A 1 84 ? 8.512 -5.702 3.941 1.00 86.06 84 ARG A C 1
ATOM 672 O O . ARG A 1 84 ? 9.081 -6.770 3.715 1.00 86.06 84 ARG A O 1
ATOM 679 N N . THR A 1 85 ? 7.766 -5.076 3.035 1.00 89.81 85 THR A N 1
ATOM 680 C CA . THR A 1 85 ? 7.574 -5.575 1.669 1.00 89.81 85 THR A CA 1
ATOM 681 C C . THR A 1 85 ? 8.914 -5.813 0.979 1.00 89.81 85 THR A C 1
ATOM 683 O O . THR A 1 85 ? 9.099 -6.836 0.317 1.00 89.81 85 THR A O 1
ATOM 686 N N . TRP A 1 86 ? 9.866 -4.895 1.164 1.00 87.88 86 TRP A N 1
ATOM 687 C CA . TRP A 1 86 ? 11.207 -5.010 0.599 1.00 87.88 86 TRP A CA 1
ATOM 688 C C . TRP A 1 86 ? 11.937 -6.266 1.095 1.00 87.88 86 TRP A C 1
ATOM 690 O O . TRP A 1 86 ? 12.495 -7.018 0.294 1.00 87.88 86 TRP A O 1
ATOM 700 N N . THR A 1 87 ? 11.848 -6.543 2.397 1.00 85.44 87 THR A N 1
ATOM 701 C CA . THR A 1 87 ? 12.402 -7.757 3.019 1.00 85.44 87 THR A CA 1
ATOM 702 C C . THR A 1 87 ? 11.716 -9.027 2.502 1.00 85.44 87 THR A C 1
ATOM 704 O O . THR A 1 87 ? 12.388 -9.971 2.084 1.00 85.44 87 THR A O 1
ATOM 707 N N . MET A 1 88 ? 10.380 -9.048 2.445 1.00 81.50 88 MET A N 1
ATOM 708 C CA . MET A 1 88 ? 9.611 -10.206 1.961 1.00 81.50 88 MET A CA 1
ATOM 709 C C . MET A 1 88 ? 9.939 -10.547 0.502 1.00 81.50 88 MET A C 1
ATOM 711 O O . MET A 1 88 ? 10.148 -11.716 0.161 1.00 81.50 88 MET A O 1
ATOM 715 N N . ARG A 1 89 ? 10.043 -9.523 -0.358 1.00 82.12 89 ARG A N 1
ATOM 716 C CA . ARG A 1 89 ? 10.404 -9.675 -1.773 1.00 82.12 89 ARG A CA 1
ATOM 717 C C . ARG A 1 89 ? 11.784 -10.311 -1.945 1.00 82.12 89 ARG A C 1
ATOM 719 O O . ARG A 1 89 ? 11.947 -11.152 -2.825 1.00 82.12 89 ARG A O 1
ATOM 726 N N . ALA A 1 90 ? 12.761 -9.935 -1.118 1.00 77.12 90 ALA A N 1
ATOM 727 C CA . ALA A 1 90 ? 14.121 -10.468 -1.189 1.00 77.12 90 ALA A CA 1
ATOM 728 C C . ALA A 1 90 ? 14.210 -11.962 -0.824 1.00 77.12 90 ALA A C 1
ATOM 730 O O . ALA A 1 90 ? 15.141 -12.642 -1.255 1.00 77.12 90 ALA A O 1
ATOM 731 N N . HIS A 1 91 ? 13.241 -12.482 -0.063 1.00 63.19 91 HIS A N 1
ATOM 732 C CA . HIS A 1 91 ? 13.303 -13.837 0.483 1.00 63.19 91 HIS A CA 1
ATOM 733 C C . HIS A 1 91 ? 12.267 -14.817 -0.084 1.00 63.19 91 HIS A C 1
ATOM 735 O O . HIS A 1 91 ? 12.362 -16.008 0.199 1.00 63.19 91 HIS A O 1
ATOM 741 N N . ASN A 1 92 ? 11.312 -14.379 -0.915 1.00 58.59 92 ASN A N 1
ATOM 742 C CA . ASN A 1 92 ? 10.179 -15.211 -1.359 1.00 58.59 92 ASN A CA 1
ATOM 743 C C . ASN A 1 92 ? 9.438 -15.866 -0.167 1.00 58.59 92 ASN A C 1
ATOM 745 O O . ASN A 1 92 ? 8.900 -16.970 -0.274 1.00 58.59 92 ASN A O 1
ATOM 749 N N . VAL A 1 93 ? 9.463 -15.195 0.991 1.00 53.22 93 VAL A N 1
ATOM 750 C CA . VAL A 1 93 ? 8.892 -15.661 2.257 1.00 53.22 93 VAL A CA 1
ATOM 751 C C . VAL A 1 93 ? 7.553 -14.968 2.466 1.00 53.22 93 VAL A C 1
ATOM 753 O O . VAL A 1 93 ? 7.444 -13.745 2.387 1.00 53.22 93 VAL A O 1
ATOM 756 N N . VAL A 1 94 ? 6.530 -15.764 2.766 1.00 53.28 94 VAL A N 1
ATOM 757 C CA . VAL A 1 94 ? 5.272 -15.268 3.325 1.00 53.28 94 VAL A CA 1
ATOM 758 C C . VAL A 1 94 ? 5.490 -15.130 4.829 1.00 53.28 94 VAL A C 1
ATOM 760 O O . VAL A 1 94 ? 5.435 -16.117 5.558 1.00 53.28 94 VAL A O 1
ATOM 763 N N . GLU A 1 95 ? 5.810 -13.928 5.298 1.00 54.09 95 GLU A N 1
ATOM 764 C CA . GLU A 1 95 ? 5.783 -13.647 6.732 1.00 54.09 95 GLU A CA 1
ATOM 765 C C . GLU A 1 95 ? 4.338 -13.485 7.220 1.00 54.09 95 GLU A C 1
ATOM 767 O O . GLU A 1 95 ? 3.460 -13.053 6.470 1.00 54.09 95 GLU A O 1
ATOM 772 N N . ALA A 1 96 ? 4.086 -13.822 8.489 1.00 57.06 96 ALA A N 1
ATOM 773 C CA . ALA A 1 96 ? 2.786 -13.598 9.115 1.00 57.06 96 ALA A CA 1
ATOM 774 C C . ALA A 1 96 ? 2.410 -12.103 9.039 1.00 57.06 96 ALA A C 1
ATOM 776 O O . ALA A 1 96 ? 3.292 -11.272 9.263 1.00 57.06 96 ALA A O 1
ATOM 777 N N . PRO A 1 97 ? 1.152 -11.727 8.740 1.00 58.41 97 PRO A N 1
ATOM 778 C CA . PRO A 1 97 ? 0.733 -10.324 8.699 1.00 58.41 97 PRO A CA 1
ATOM 779 C C . PRO A 1 97 ? 1.125 -9.589 9.982 1.00 58.41 97 PRO A C 1
ATOM 781 O O . PRO A 1 97 ? 1.237 -10.217 11.033 1.00 58.41 97 PRO A O 1
ATOM 784 N N . LEU A 1 98 ? 1.372 -8.277 9.899 1.00 58.34 98 LEU A N 1
ATOM 785 C CA . LEU A 1 98 ? 1.562 -7.486 11.115 1.00 58.34 98 LEU A CA 1
ATOM 786 C C . LEU A 1 98 ? 0.324 -7.694 11.988 1.00 58.34 98 LEU A C 1
ATOM 788 O O . LEU A 1 98 ? -0.793 -7.686 11.459 1.00 58.34 98 LEU A O 1
ATOM 792 N N . ASP A 1 99 ? 0.535 -7.914 13.288 1.00 55.06 99 ASP A N 1
ATOM 793 C CA . ASP A 1 99 ? -0.573 -7.886 14.235 1.00 55.06 99 ASP A CA 1
ATOM 794 C C . ASP A 1 99 ? -1.326 -6.572 14.023 1.00 55.06 99 ASP A C 1
ATOM 796 O O . ASP A 1 99 ? -0.679 -5.536 13.813 1.00 55.06 99 ASP A O 1
ATOM 800 N N . PRO A 1 100 ? -2.668 -6.591 14.047 1.00 55.62 100 PRO A N 1
ATOM 801 C CA . PRO A 1 100 ? -3.444 -5.397 13.796 1.00 55.62 100 PRO A CA 1
ATOM 802 C C . PRO A 1 100 ? -3.031 -4.306 14.776 1.00 55.62 100 PRO A C 1
ATOM 804 O O . PRO A 1 100 ? -3.311 -4.354 15.977 1.00 55.62 100 PRO A O 1
ATOM 807 N N . VAL A 1 101 ? -2.342 -3.299 14.244 1.00 57.50 101 VAL A N 1
ATOM 808 C CA . VAL A 1 101 ? -2.049 -2.083 14.984 1.00 57.50 101 VAL A CA 1
ATOM 809 C C . VAL A 1 101 ? -3.372 -1.345 15.084 1.00 57.50 101 VAL A C 1
ATOM 811 O O . VAL A 1 101 ? -3.874 -0.810 14.097 1.00 57.50 101 VAL A O 1
ATOM 814 N N . ILE A 1 102 ? -3.967 -1.350 16.278 1.00 54.59 102 ILE A N 1
ATOM 815 C CA . ILE A 1 102 ? -5.143 -0.532 16.561 1.00 54.59 102 ILE A CA 1
ATOM 816 C C . ILE A 1 102 ? -4.669 0.918 16.584 1.00 54.59 102 ILE A C 1
ATOM 818 O O . ILE A 1 102 ? -4.233 1.430 17.617 1.00 54.59 102 ILE A O 1
ATOM 822 N N . SER A 1 103 ? -4.747 1.579 15.434 1.00 49.34 103 SER A N 1
ATOM 823 C CA . SER A 1 103 ? -4.482 3.008 15.327 1.00 49.34 103 SER A CA 1
ATOM 824 C C . SER A 1 103 ? -5.622 3.747 16.034 1.00 49.34 103 SER A C 1
ATOM 826 O O . SER A 1 103 ? -6.702 3.941 15.463 1.00 49.34 103 SER A O 1
ATOM 828 N N . GLN A 1 104 ? -5.417 4.090 17.313 1.00 47.00 104 GLN A N 1
ATOM 829 C CA . GLN A 1 104 ? -6.296 4.978 18.079 1.00 47.00 104 GLN A CA 1
ATOM 830 C C . GLN A 1 104 ? -6.108 6.384 17.499 1.00 47.00 104 GLN A C 1
ATOM 832 O O . GLN A 1 104 ? -5.106 7.044 17.763 1.00 47.00 104 GLN A O 1
ATOM 837 N N . GLY A 1 105 ? -7.027 6.776 16.615 1.00 45.62 105 GLY A N 1
ATOM 838 C CA . GLY A 1 105 ? -7.124 8.145 16.104 1.00 45.62 105 GLY A CA 1
A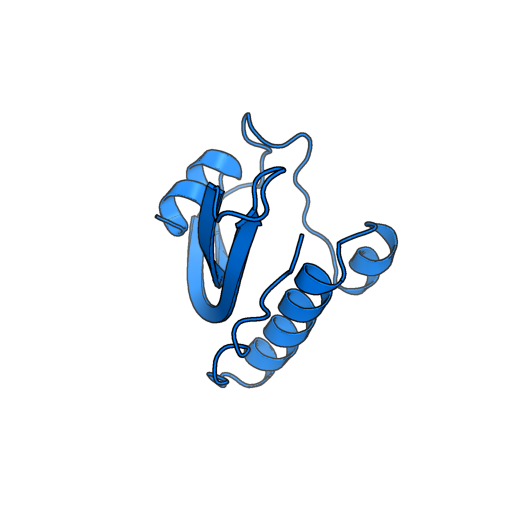TOM 839 C C . GLY A 1 105 ? -7.763 9.074 17.115 1.00 45.62 105 GLY A C 1
ATOM 840 O O . GLY A 1 105 ? -8.610 8.583 17.896 1.00 45.62 105 GLY A O 1
#

Radius of gyration: 15.64 Å; chains: 1; bounding box: 35×30×41 Å

Secondary structure (DSSP, 8-state):
-HHHHHHHHH-EEEEEEEEEEEEEEEEE-TTS-EEEEEEEEEEEEEEEEE-----TT-S------TGGGGGGT--HHHHHHHHHHHHHHHHT--PPPBP---EE-

Foldseek 3Di:
DVQVCCCQFWVFGKAWLAWAAWAWEFDADPVRHGPDIDIDIDTDIDTDDGHTDGHPPDPDDDDDDLVCVVVVPDDPVVNVSVVSVVVCVVPVDDDDHDDHDHPPD

pLDDT: mean 85.62, std 13.33, range [45.62, 97.5]

Sequence (105 aa):
ALIREVFEEVGIEIAVKGLVGVFDRIVRDYQGRVRYHYVILDYWAEHIRGTARAGSDAQEVRWVSLDELQALHVGAETVAVIERTWTMRAHNVVEAPLDPVISQG